Protein AF-A0AAE7CDH3-F1 (afdb_monomer)

Foldseek 3Di:
DDDDDDDDDDDDDDPPDDDDDDDDDDDDDDDDDDDDDDDDDDDDDDDDDDDPPDDPPPPPPQDWAWEADPVQRKIKTFRDPDQDPPQQPDKDWACADPPNQWIKMWTAGPVRDTGIMMTGNCVRVPDVVSNVPHHYDPDD

pLDDT: mean 71.43, std 27.1, range [31.48, 98.5]

Solvent-accessible surface area (backbone atoms only — not comparable to full-atom values): 9588 Å² total; per-residue (Å²): 139,82,86,89,80,85,85,80,85,82,84,82,77,74,91,88,77,83,80,95,76,84,87,87,83,86,87,84,90,84,84,88,87,82,87,85,85,88,83,92,83,86,88,83,92,76,96,79,87,89,76,93,74,90,66,77,76,72,81,66,69,88,44,74,44,48,32,37,37,78,89,77,28,30,30,39,40,27,67,42,80,70,86,57,92,81,45,64,64,45,71,55,63,81,42,67,38,87,88,68,47,28,36,35,31,41,32,17,30,89,85,72,46,76,42,33,38,39,29,39,40,24,80,71,67,46,58,68,71,58,58,72,70,29,40,67,68,82,71,135

Nearest PDB structures (foldseek):
  7b28-assembly4_C  TM=4.868E-01  e=5.509E-01  Rhipicephalus pulchellus
  7b28-assembly3_B  TM=5.022E-01  e=7.506E-01  Rhipicephalus pulchellus
  7b28-assembly7_G  TM=4.852E-01  e=7.056E-01  Rhipicephalus pulchellus
  7b28-assembly1_F  TM=4.991E-01  e=7.986E-01  Rhipicephalus pulchellus
  2al6-assembly2_B  TM=4.139E-01  e=4.043E-01  Gallus gallus

Secondary structure (DSSP, 8-state):
-----PPP---PPPTT---------PPPP-----------------------------------EEEEETTTTEEEEESSS---TT---EEEEEEEPGGG--EEEEEE-TTS-EEEEEEESHHHHS-HHHHHHSBPP---

Radius of gyration: 24.1 Å; Cα contacts (8 Å, |Δi|>4): 161; chains: 1; bounding box: 72×46×60 Å

Sequence (140 aa):
MPHPRQPRRGSARPWSSRWYRTASSRPATRARPSSPRVPARTGSVSSWTTSRATSSPSRRASGVKITYDAEADAAYIQVVAAIGAGQVAEQIHSIATPGHKGEISLDFDSNGQLLGVEVLQAGDVLAAEVLAAAERPTGP

Structure (mmCIF, N/CA/C/O backbone):
data_AF-A0AAE7CDH3-F1
#
_entry.id   AF-A0AAE7CDH3-F1
#
loop_
_atom_site.group_PDB
_atom_site.id
_atom_site.type_symbol
_atom_site.label_atom_id
_atom_site.label_alt_id
_atom_site.label_comp_id
_atom_site.label_asym_id
_atom_site.label_entity_id
_atom_site.label_seq_id
_atom_site.pdbx_PDB_ins_code
_atom_site.Cartn_x
_atom_site.Cartn_y
_atom_site.Cartn_z
_atom_site.occupancy
_atom_site.B_iso_or_equiv
_atom_site.auth_seq_id
_atom_site.auth_comp_id
_atom_site.auth_asym_id
_atom_site.auth_atom_id
_atom_site.pdbx_PDB_model_num
ATOM 1 N N . MET A 1 1 ? -53.632 -18.374 -2.279 1.00 48.84 1 MET A N 1
ATOM 2 C CA . MET A 1 1 ? -52.701 -19.105 -1.385 1.00 48.84 1 MET A CA 1
ATOM 3 C C . MET A 1 1 ? -51.850 -20.001 -2.277 1.00 48.84 1 MET A C 1
ATOM 5 O O . MET A 1 1 ? -52.489 -20.656 -3.093 1.00 48.84 1 MET A O 1
ATOM 9 N N . PRO A 1 2 ? -50.498 -20.024 -2.225 1.00 46.19 2 PRO A N 1
ATOM 10 C CA . PRO A 1 2 ? -49.598 -19.672 -1.116 1.00 46.19 2 PRO A CA 1
ATOM 11 C C . PRO A 1 2 ? -48.508 -18.611 -1.448 1.00 46.19 2 PRO A C 1
ATOM 13 O O . PRO A 1 2 ? -48.163 -18.380 -2.600 1.00 46.19 2 PRO A O 1
ATOM 16 N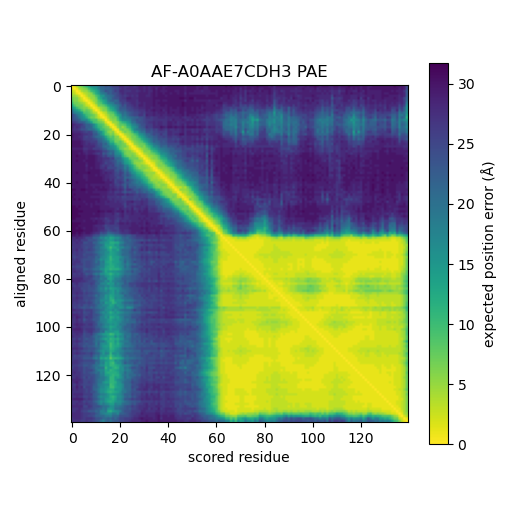 N . HIS A 1 3 ? -47.943 -17.993 -0.404 1.00 46.28 3 HIS A N 1
ATOM 17 C CA . HIS A 1 3 ? -46.587 -17.401 -0.377 1.00 46.28 3 HIS A CA 1
ATOM 18 C C . HIS A 1 3 ? -45.557 -18.537 -0.181 1.00 46.28 3 HIS A C 1
ATOM 20 O O . HIS A 1 3 ? -45.949 -19.537 0.431 1.00 46.28 3 HIS A O 1
ATOM 26 N N . PRO A 1 4 ? -44.261 -18.431 -0.590 1.00 48.47 4 PRO A N 1
ATOM 27 C CA . PRO A 1 4 ? -43.286 -17.808 0.328 1.00 48.47 4 PRO A CA 1
ATOM 28 C C . PRO A 1 4 ? -41.915 -17.310 -0.229 1.00 48.47 4 PRO A C 1
ATOM 30 O O . PRO A 1 4 ? -41.475 -17.636 -1.324 1.00 48.47 4 PRO A O 1
ATOM 33 N N . ARG A 1 5 ? -41.213 -16.616 0.685 1.00 37.88 5 ARG A N 1
ATOM 34 C CA . ARG A 1 5 ? -39.753 -16.401 0.865 1.00 37.88 5 ARG A CA 1
ATOM 35 C C . ARG A 1 5 ? -39.034 -15.320 0.045 1.00 37.88 5 ARG A C 1
ATOM 37 O O . ARG A 1 5 ? -38.506 -15.555 -1.032 1.00 37.88 5 ARG A O 1
ATOM 44 N N . GLN A 1 6 ? -38.843 -14.174 0.703 1.00 51.72 6 GLN A N 1
ATOM 45 C CA . GLN A 1 6 ? -37.638 -13.356 0.538 1.00 51.72 6 GLN A CA 1
ATOM 46 C C . GLN A 1 6 ? -36.382 -14.133 0.978 1.00 51.72 6 GLN A C 1
ATOM 48 O O . GLN A 1 6 ? -36.434 -14.808 2.013 1.00 51.72 6 GLN A O 1
ATOM 53 N N . PRO A 1 7 ? -35.225 -13.943 0.324 1.00 40.22 7 PRO A N 1
ATOM 54 C CA . PRO A 1 7 ? -33.933 -14.109 0.966 1.00 40.22 7 PRO A CA 1
ATOM 55 C C . PRO A 1 7 ? -33.442 -12.797 1.602 1.00 40.22 7 PRO A C 1
ATOM 57 O O . PRO A 1 7 ? -33.697 -11.690 1.129 1.00 40.22 7 PRO A O 1
ATOM 60 N N . ARG A 1 8 ? -32.754 -12.967 2.733 1.00 38.81 8 ARG A N 1
ATOM 61 C CA . ARG A 1 8 ? -32.280 -11.952 3.681 1.00 38.81 8 ARG A CA 1
ATOM 62 C C . ARG A 1 8 ? -30.908 -11.388 3.278 1.00 38.81 8 ARG A C 1
ATOM 64 O O . ARG A 1 8 ? -30.076 -12.122 2.771 1.00 38.81 8 ARG A O 1
ATOM 71 N N . ARG A 1 9 ? -30.687 -10.127 3.679 1.00 39.16 9 ARG A N 1
ATOM 72 C CA . ARG A 1 9 ? -29.462 -9.509 4.244 1.00 39.16 9 ARG A CA 1
ATOM 73 C C . ARG A 1 9 ? -28.096 -9.768 3.575 1.00 39.16 9 ARG A C 1
ATOM 75 O O . ARG A 1 9 ? -27.530 -10.841 3.699 1.00 39.16 9 ARG A O 1
ATOM 82 N N . GLY A 1 10 ? -27.476 -8.651 3.175 1.00 35.56 10 GLY A N 1
ATOM 83 C CA . GLY A 1 10 ? -26.147 -8.275 3.678 1.00 35.56 10 GLY A CA 1
ATOM 84 C C . GLY A 1 10 ? -24.946 -8.679 2.831 1.00 35.56 10 GLY A C 1
ATOM 85 O O . GLY A 1 10 ? -24.113 -9.446 3.293 1.00 35.56 10 GLY A O 1
ATOM 86 N N . SER A 1 11 ? -24.797 -8.099 1.640 1.00 34.09 11 SER A N 1
ATOM 87 C CA . SER A 1 11 ? -23.515 -8.107 0.930 1.00 34.09 11 SER A CA 1
ATOM 88 C C . SER A 1 11 ? -22.560 -7.093 1.576 1.00 34.09 11 SER A C 1
ATOM 90 O O . SER A 1 11 ? -22.694 -5.883 1.359 1.00 34.09 11 SER A O 1
ATOM 92 N N . ALA A 1 12 ? -21.610 -7.574 2.379 1.00 35.50 12 ALA A N 1
ATOM 93 C CA . ALA A 1 12 ? -20.408 -6.816 2.707 1.00 35.50 12 ALA A CA 1
ATOM 94 C C . ALA A 1 12 ? -19.633 -6.580 1.402 1.00 35.50 12 ALA A C 1
ATOM 96 O O . ALA A 1 12 ? -19.379 -7.517 0.648 1.00 35.50 12 ALA A O 1
ATOM 97 N N . ARG A 1 13 ? -19.356 -5.315 1.085 1.00 37.19 13 ARG A N 1
ATOM 98 C CA . ARG A 1 13 ? -18.688 -4.925 -0.161 1.00 37.19 13 ARG A CA 1
ATOM 99 C C . ARG A 1 13 ? -17.164 -5.049 -0.004 1.00 37.19 13 ARG A C 1
ATOM 101 O O . ARG A 1 13 ? -16.666 -4.656 1.051 1.00 37.19 13 ARG A O 1
ATOM 108 N N . PRO A 1 14 ? -16.442 -5.560 -1.017 1.00 39.03 14 PRO A N 1
ATOM 109 C CA . PRO A 1 14 ? -14.987 -5.689 -0.990 1.00 39.03 14 PRO A CA 1
ATOM 110 C C . PRO A 1 14 ? -14.284 -4.323 -0.944 1.00 39.03 14 PRO A C 1
ATOM 112 O O . PRO A 1 14 ? -14.795 -3.322 -1.449 1.00 39.03 14 PRO A O 1
ATOM 115 N N . TRP A 1 15 ? -13.100 -4.320 -0.328 1.00 43.69 15 TRP A N 1
ATOM 116 C CA . TRP A 1 15 ? -12.235 -3.174 -0.001 1.00 43.69 15 TRP A CA 1
ATOM 117 C C . TRP A 1 15 ? -11.820 -2.298 -1.207 1.00 43.69 15 TRP A C 1
ATOM 119 O O . TRP A 1 15 ? -11.424 -1.156 -1.022 1.00 43.69 15 TRP A O 1
ATOM 129 N N . SER A 1 16 ? -11.985 -2.760 -2.449 1.00 42.88 16 SER A N 1
ATOM 130 C CA . SER A 1 16 ? -11.424 -2.131 -3.657 1.00 42.88 16 SER A CA 1
ATOM 131 C C . SER A 1 16 ? -12.318 -1.114 -4.388 1.00 42.88 16 SER A C 1
ATOM 133 O O . SER A 1 16 ? -12.108 -0.836 -5.564 1.00 42.88 16 SER A O 1
ATOM 135 N N . SER A 1 17 ? -13.346 -0.535 -3.761 1.00 35.78 17 SER A N 1
ATOM 136 C CA . SER A 1 17 ? -14.234 0.398 -4.486 1.00 35.78 17 SER A CA 1
ATOM 137 C C . SER A 1 17 ? -14.608 1.635 -3.685 1.00 35.78 17 SER A C 1
ATOM 139 O O . SER A 1 17 ? -15.744 1.795 -3.225 1.00 35.78 17 SER A O 1
ATOM 141 N N . ARG A 1 18 ? -13.642 2.551 -3.531 1.00 39.66 18 ARG A N 1
ATOM 142 C CA . ARG A 1 18 ? -13.907 3.857 -2.926 1.00 39.66 18 ARG A CA 1
ATOM 143 C C . ARG A 1 18 ? -12.948 4.974 -3.402 1.00 39.66 18 ARG A C 1
ATOM 145 O O . ARG A 1 18 ? -11.982 5.289 -2.738 1.00 39.66 18 ARG A O 1
ATOM 152 N N . TRP A 1 19 ? -13.354 5.621 -4.504 1.00 40.50 19 TRP A N 1
ATOM 153 C CA . TRP A 1 19 ? -13.107 7.028 -4.902 1.00 40.50 19 TRP A CA 1
ATOM 154 C C . TRP A 1 19 ? -11.764 7.469 -5.524 1.00 40.50 19 TRP A C 1
ATOM 156 O O . TRP A 1 19 ? -10.845 7.883 -4.837 1.00 40.50 19 TRP A O 1
ATOM 166 N N . TYR A 1 20 ? -11.806 7.694 -6.845 1.00 39.00 20 TYR A N 1
ATOM 167 C CA . TYR A 1 20 ? -11.390 8.973 -7.440 1.00 39.00 20 TYR A CA 1
ATOM 168 C C . TYR A 1 20 ? -12.548 9.982 -7.303 1.00 39.00 20 TYR A C 1
ATOM 170 O O . TYR A 1 20 ? -13.527 9.872 -8.050 1.00 39.00 20 TYR A O 1
ATOM 178 N N . ARG A 1 21 ? -12.480 10.956 -6.376 1.00 34.12 21 ARG A N 1
ATOM 179 C CA . ARG A 1 21 ? -13.175 12.260 -6.514 1.00 34.12 21 ARG A CA 1
ATOM 180 C C . ARG A 1 21 ? -12.737 13.306 -5.469 1.00 34.12 21 ARG A C 1
ATOM 182 O O . ARG A 1 21 ? -13.127 13.243 -4.313 1.00 34.12 21 ARG A O 1
ATOM 189 N N . THR A 1 22 ? -11.998 14.300 -5.966 1.00 34.78 22 THR A N 1
ATOM 190 C CA . THR A 1 22 ? -11.922 15.717 -5.544 1.00 34.78 22 THR A CA 1
ATOM 191 C C . THR A 1 22 ? -11.626 16.059 -4.081 1.00 34.78 22 THR A C 1
ATOM 193 O O . THR A 1 22 ? -12.510 16.122 -3.230 1.00 34.78 22 THR A O 1
ATOM 196 N N . ALA A 1 23 ? -10.368 16.452 -3.882 1.00 31.48 23 ALA A N 1
ATOM 197 C CA . ALA A 1 23 ? -9.840 17.224 -2.771 1.00 31.48 23 ALA A CA 1
ATOM 198 C C . ALA A 1 23 ? -10.406 18.653 -2.701 1.00 31.48 23 ALA A C 1
ATOM 200 O O . ALA A 1 23 ? -10.648 19.274 -3.737 1.00 31.48 23 ALA A O 1
ATOM 201 N N . SER A 1 24 ? -10.506 19.195 -1.482 1.00 36.06 24 SER A N 1
ATOM 202 C CA . SER A 1 24 ? -10.020 20.536 -1.100 1.00 36.06 24 SER A CA 1
ATOM 203 C C . SER A 1 24 ? -10.367 20.816 0.361 1.00 36.06 24 SER A C 1
ATOM 205 O O . SER A 1 24 ? -11.532 21.063 0.657 1.00 36.06 24 SER A O 1
ATOM 207 N N . SER A 1 25 ? -9.372 20.837 1.256 1.00 32.91 25 SER A N 1
ATOM 208 C CA . SER A 1 25 ? -9.229 21.852 2.322 1.00 32.91 25 SER A CA 1
ATOM 209 C C . SER A 1 25 ? -7.933 21.642 3.115 1.00 32.91 25 SER A C 1
ATOM 211 O O . SER A 1 25 ? -7.647 20.555 3.599 1.00 32.91 25 SER A O 1
ATOM 213 N N . ARG A 1 26 ? -7.139 22.711 3.216 1.00 40.19 26 ARG A N 1
ATOM 214 C CA . ARG A 1 26 ? -5.825 22.794 3.879 1.00 40.19 26 ARG A CA 1
ATOM 215 C C . ARG A 1 26 ? -6.002 22.866 5.408 1.00 40.19 26 ARG A C 1
ATOM 217 O O . ARG A 1 26 ? -6.916 23.573 5.832 1.00 40.19 26 ARG A O 1
ATOM 224 N N . PRO A 1 27 ? -5.115 22.293 6.244 1.00 36.84 27 PRO A N 1
ATOM 225 C CA . PRO A 1 27 ? -5.122 22.579 7.676 1.00 36.84 27 PRO A CA 1
ATOM 226 C C . PRO A 1 27 ? -4.180 23.732 8.060 1.00 36.84 27 PRO A C 1
ATOM 228 O O . PRO A 1 27 ? -3.092 23.910 7.509 1.00 36.84 27 PRO A O 1
ATOM 231 N N . ALA A 1 28 ? -4.635 24.515 9.040 1.00 37.66 28 ALA A N 1
ATOM 232 C CA . ALA A 1 28 ? -3.920 25.611 9.677 1.00 37.66 28 ALA A CA 1
ATOM 233 C C . ALA A 1 28 ? -2.957 25.106 10.770 1.00 37.66 28 ALA A C 1
ATOM 235 O O . ALA A 1 28 ? -3.274 24.221 11.561 1.00 37.66 28 ALA A O 1
ATOM 236 N N . THR A 1 29 ? -1.783 25.729 10.820 1.00 41.50 29 THR A N 1
ATOM 237 C CA . THR A 1 29 ? -0.705 25.572 11.807 1.00 41.50 29 THR A CA 1
ATOM 238 C C . THR A 1 29 ? -1.136 25.864 13.246 1.00 41.50 29 THR A C 1
ATOM 240 O O . THR A 1 29 ? -1.746 26.903 13.506 1.00 41.50 29 THR A O 1
ATOM 243 N N . ARG A 1 30 ? -0.680 25.049 14.211 1.00 39.50 30 ARG A N 1
ATOM 244 C CA . ARG A 1 30 ? -0.613 25.457 15.624 1.00 39.50 30 ARG A CA 1
ATOM 245 C C . ARG A 1 30 ? 0.682 25.008 16.307 1.00 39.50 30 ARG A C 1
ATOM 247 O O . ARG A 1 30 ? 1.192 23.918 16.080 1.00 39.50 30 ARG A O 1
ATOM 254 N N . ALA A 1 31 ? 1.201 25.928 17.116 1.00 38.16 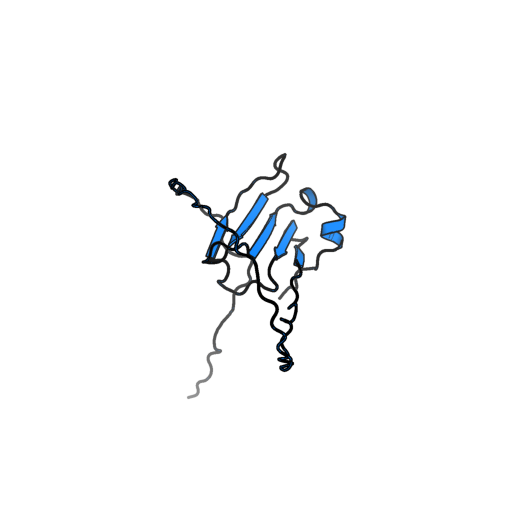31 ALA A N 1
ATOM 255 C CA . ALA A 1 31 ? 2.516 25.950 17.738 1.00 38.16 31 ALA A CA 1
ATOM 256 C C . ALA A 1 31 ? 2.662 25.082 19.007 1.00 38.16 31 ALA A C 1
ATOM 258 O O . ALA A 1 31 ? 1.694 24.786 19.707 1.00 38.16 31 ALA A O 1
ATOM 259 N N . ARG A 1 32 ? 3.929 24.745 19.290 1.00 46.47 32 ARG A N 1
ATOM 260 C CA . ARG A 1 32 ? 4.472 24.017 20.454 1.00 46.47 32 ARG A CA 1
ATOM 261 C C . ARG A 1 32 ? 4.381 24.832 21.755 1.00 46.47 32 ARG A C 1
ATOM 263 O O . ARG A 1 32 ? 4.527 26.052 21.700 1.00 46.47 32 ARG A O 1
ATOM 270 N N . PRO A 1 33 ? 4.344 24.157 22.916 1.00 43.41 33 PRO A N 1
ATOM 271 C CA . PRO A 1 33 ? 4.928 24.710 24.134 1.00 43.41 33 PRO A CA 1
ATOM 272 C C . PRO A 1 33 ? 5.988 23.808 24.793 1.00 43.41 33 PRO A C 1
ATOM 274 O O . PRO A 1 33 ? 6.130 22.620 24.513 1.00 43.41 33 PRO A O 1
ATOM 277 N N . SER A 1 34 ? 6.763 24.478 25.640 1.00 35.81 34 SER A N 1
ATOM 278 C CA . SER A 1 34 ? 8.097 24.185 26.164 1.00 35.81 34 SER A CA 1
ATOM 279 C C . SER A 1 34 ? 8.128 23.253 27.384 1.00 35.81 34 SER A C 1
ATOM 281 O O . SER A 1 34 ? 7.209 23.243 28.198 1.00 35.81 34 SER A O 1
ATOM 283 N N . SER A 1 35 ? 9.242 22.532 27.543 1.00 47.81 35 SER A N 1
ATOM 284 C CA . SER A 1 35 ? 9.597 21.715 28.714 1.00 47.81 35 SER A CA 1
ATOM 285 C C . SER A 1 35 ? 9.834 22.533 29.992 1.00 47.81 35 SER A C 1
ATOM 287 O O . SER A 1 35 ? 10.349 23.650 29.918 1.00 47.81 35 SER A O 1
ATOM 289 N N . PRO A 1 36 ? 9.677 21.893 31.163 1.00 47.22 36 PRO A N 1
ATOM 290 C CA . PRO A 1 36 ? 10.552 22.139 32.306 1.00 47.22 36 PRO A CA 1
ATOM 291 C C . PRO A 1 36 ? 11.341 20.887 32.727 1.00 47.22 36 PRO A C 1
ATOM 293 O O . PRO A 1 36 ? 10.945 19.747 32.496 1.00 47.22 36 PRO A O 1
ATOM 296 N N . ARG A 1 37 ? 12.498 21.143 33.341 1.00 38.00 37 ARG A N 1
ATOM 297 C CA . ARG A 1 37 ? 13.510 20.188 33.821 1.00 38.00 37 ARG A CA 1
ATOM 298 C C . ARG A 1 37 ? 13.434 20.072 35.358 1.00 38.00 37 ARG A C 1
ATOM 300 O O . ARG A 1 37 ? 12.772 20.899 35.978 1.00 38.00 37 ARG A O 1
ATOM 307 N N . VAL A 1 38 ? 14.270 19.177 35.919 1.00 41.28 38 VAL A N 1
ATOM 308 C CA . VAL A 1 38 ? 14.789 19.096 37.321 1.00 41.28 38 VAL A CA 1
ATOM 309 C C . VAL A 1 38 ? 14.072 18.052 38.224 1.00 41.28 38 VAL A C 1
ATOM 311 O O . VAL A 1 38 ? 12.853 17.964 38.153 1.00 41.28 38 VAL A O 1
ATOM 314 N N . PRO A 1 39 ? 14.746 17.326 39.159 1.00 46.44 39 PRO A N 1
ATOM 315 C CA . PRO A 1 39 ? 16.072 16.679 39.157 1.00 46.44 39 PRO A CA 1
ATOM 316 C C . PRO A 1 39 ? 16.040 15.188 39.613 1.00 46.44 39 PRO A C 1
ATOM 318 O O . PRO A 1 39 ? 15.008 14.636 39.985 1.00 46.44 39 PRO A O 1
ATOM 321 N N . ALA A 1 40 ? 17.219 14.555 39.641 1.00 40.12 40 ALA A N 1
ATOM 322 C CA . ALA A 1 40 ? 17.473 13.212 40.164 1.00 40.12 40 ALA A CA 1
ATOM 323 C C . ALA A 1 40 ? 17.408 13.126 41.704 1.00 40.12 40 ALA A C 1
ATOM 325 O O . ALA A 1 40 ? 17.891 14.020 42.401 1.00 40.12 40 ALA A O 1
ATOM 326 N N . ARG A 1 41 ? 16.902 11.999 42.231 1.00 39.56 41 ARG A N 1
ATOM 327 C CA . ARG A 1 41 ? 17.079 11.594 43.634 1.00 39.56 41 ARG A CA 1
ATOM 328 C C . ARG A 1 41 ? 17.402 10.103 43.726 1.00 39.56 41 ARG A C 1
ATOM 330 O O . ARG A 1 41 ? 16.753 9.270 43.101 1.00 39.56 41 ARG A O 1
ATOM 337 N N . THR A 1 42 ? 18.447 9.817 44.486 1.00 40.03 42 THR A N 1
ATOM 338 C CA . THR A 1 42 ? 19.035 8.515 44.791 1.00 40.03 42 THR A CA 1
ATOM 339 C C . THR A 1 42 ? 18.283 7.785 45.908 1.00 40.03 42 THR A C 1
ATOM 341 O O . THR A 1 42 ? 17.750 8.413 46.821 1.00 40.03 42 THR A O 1
ATOM 344 N N . GLY A 1 43 ? 18.339 6.448 45.855 1.00 31.64 43 GLY A N 1
ATOM 345 C CA . GLY A 1 43 ? 18.191 5.550 47.004 1.00 31.64 43 GLY A CA 1
ATOM 346 C C . GLY A 1 43 ? 16.821 4.888 47.172 1.00 31.64 43 GLY A C 1
ATOM 347 O O . GLY A 1 43 ? 15.856 5.547 47.534 1.00 31.64 43 GLY A O 1
ATOM 348 N N . SER A 1 44 ? 16.760 3.567 46.983 1.00 41.62 44 SER A N 1
ATOM 349 C CA . SER A 1 44 ? 16.370 2.616 48.040 1.00 41.62 44 SER A CA 1
ATOM 350 C C . SER A 1 44 ? 16.267 1.202 47.462 1.00 41.62 44 SER A C 1
ATOM 352 O O . SER A 1 44 ? 15.489 0.938 46.547 1.00 41.62 44 SER A O 1
ATOM 354 N N . VAL A 1 45 ? 17.069 0.291 48.007 1.00 40.72 45 VAL A N 1
ATOM 355 C CA . VAL A 1 45 ? 16.914 -1.154 47.841 1.00 40.72 45 VAL A CA 1
ATOM 356 C C . VAL A 1 45 ? 15.740 -1.617 48.699 1.00 40.72 45 VAL A C 1
ATOM 358 O O . VAL A 1 45 ? 15.674 -1.325 49.890 1.00 40.72 45 VAL A O 1
ATOM 361 N N . SER A 1 46 ? 14.796 -2.345 48.110 1.00 39.44 46 SER A N 1
ATOM 362 C CA . SER A 1 46 ? 13.786 -3.098 48.857 1.00 39.44 46 SER A CA 1
ATOM 363 C C . SER A 1 46 ? 13.389 -4.332 48.059 1.00 39.44 46 SER A C 1
ATOM 365 O O . SER A 1 46 ? 12.649 -4.276 47.082 1.00 39.44 46 SER A O 1
ATOM 367 N N . SER A 1 47 ? 13.945 -5.453 48.496 1.00 35.41 47 SER A N 1
ATOM 368 C CA . SER A 1 47 ? 13.550 -6.817 48.175 1.00 35.41 47 SER A CA 1
ATOM 369 C C . SER A 1 47 ? 12.082 -7.059 48.524 1.00 35.41 47 SER A C 1
ATOM 371 O O . SER A 1 47 ? 11.714 -6.989 49.695 1.00 35.41 47 SER A O 1
ATOM 373 N N . TRP A 1 48 ? 11.272 -7.390 47.518 1.00 33.03 48 TRP A N 1
ATOM 374 C CA . TRP A 1 48 ? 9.969 -8.035 47.679 1.00 33.03 48 TRP A CA 1
ATOM 375 C C . TRP A 1 48 ? 9.951 -9.300 46.827 1.00 33.03 48 TRP A C 1
ATOM 377 O O . TRP A 1 48 ? 9.934 -9.258 45.598 1.00 33.03 48 TRP A O 1
ATOM 387 N N . THR A 1 49 ? 9.995 -10.439 47.506 1.00 44.91 49 THR A N 1
ATOM 388 C CA . THR A 1 49 ? 9.704 -11.753 46.944 1.00 44.91 49 THR A CA 1
ATOM 389 C C . THR A 1 49 ? 8.195 -11.987 46.983 1.00 44.91 49 THR A C 1
ATOM 391 O O . THR A 1 49 ? 7.525 -11.623 47.946 1.00 44.91 49 THR A O 1
ATOM 394 N N . THR A 1 50 ? 7.710 -12.705 45.969 1.00 43.47 50 THR A N 1
ATOM 395 C CA . THR A 1 50 ? 6.358 -13.273 45.813 1.00 43.47 50 THR A CA 1
ATOM 396 C C . THR A 1 50 ? 5.325 -12.365 45.149 1.00 43.47 50 THR A C 1
ATOM 398 O O . THR A 1 50 ? 4.508 -11.719 45.793 1.00 43.47 50 THR A O 1
ATOM 401 N N . SER A 1 51 ? 5.270 -12.441 43.819 1.00 40.25 51 SER A N 1
ATOM 402 C CA . SER A 1 51 ? 4.097 -12.994 43.127 1.00 40.25 51 SER A CA 1
ATOM 403 C C . SER A 1 51 ? 4.436 -13.212 41.657 1.00 40.25 51 SER A C 1
ATOM 405 O O . SER A 1 51 ? 4.620 -12.272 40.889 1.00 40.25 51 SER A O 1
ATOM 407 N N . ARG A 1 52 ? 4.508 -14.485 41.255 1.00 55.50 52 ARG A N 1
ATOM 408 C CA . ARG A 1 52 ? 4.446 -14.905 39.855 1.00 55.50 52 ARG A CA 1
ATOM 409 C C . ARG A 1 52 ? 3.030 -14.607 39.359 1.00 55.50 52 ARG A C 1
ATOM 411 O O . ARG A 1 52 ? 2.180 -15.487 39.345 1.00 55.50 52 ARG A O 1
ATOM 418 N N . ALA A 1 53 ? 2.779 -13.355 38.991 1.00 43.84 53 ALA A N 1
ATOM 419 C CA . ALA A 1 53 ? 1.656 -12.984 38.148 1.00 43.84 53 ALA A CA 1
ATOM 420 C C . ALA A 1 53 ? 2.103 -13.186 36.699 1.00 43.84 53 ALA A C 1
ATOM 422 O O . ALA A 1 53 ? 2.837 -12.399 36.104 1.00 43.84 53 ALA A O 1
ATOM 423 N N . THR A 1 54 ? 1.706 -14.334 36.169 1.00 55.41 54 THR A N 1
A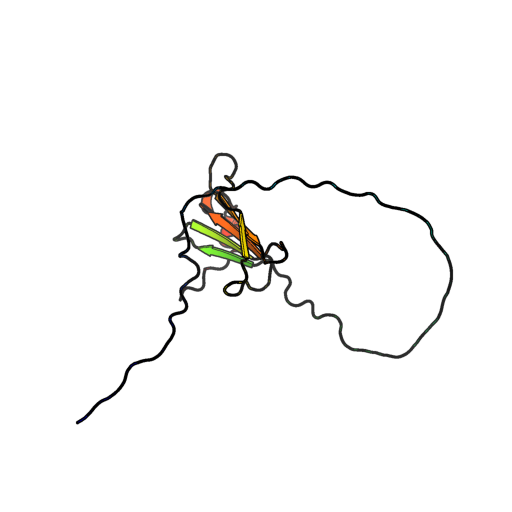TOM 424 C CA . THR A 1 54 ? 1.685 -14.649 34.749 1.00 55.41 54 THR A CA 1
ATOM 425 C C . THR A 1 54 ? 0.911 -13.583 33.988 1.00 55.41 54 THR A C 1
ATOM 427 O O . THR A 1 54 ? -0.312 -13.626 33.928 1.00 55.41 54 THR A O 1
ATOM 430 N N . SER A 1 55 ? 1.639 -12.673 33.361 1.00 47.25 55 SER A N 1
ATOM 431 C CA . SER A 1 55 ? 1.252 -12.061 32.092 1.00 47.25 55 SER A CA 1
ATOM 432 C C . SER A 1 55 ? 2.453 -11.291 31.569 1.00 47.25 55 SER A C 1
ATOM 434 O O . SER A 1 55 ? 2.491 -10.064 31.589 1.00 47.25 55 SER A O 1
ATOM 436 N N . SER A 1 56 ? 3.457 -12.034 31.090 1.00 47.09 56 SER A N 1
ATOM 437 C CA . SER A 1 56 ? 4.279 -11.505 30.004 1.00 47.09 56 SER A CA 1
ATOM 438 C C . SER A 1 56 ? 3.274 -11.081 28.933 1.00 47.09 56 SER A C 1
ATOM 440 O O . SER A 1 56 ? 2.455 -11.932 28.560 1.00 47.09 56 SER A O 1
ATOM 442 N N . PRO A 1 57 ? 3.201 -9.798 28.527 1.00 51.78 57 PRO A N 1
ATOM 443 C CA . PRO A 1 57 ? 2.311 -9.427 27.448 1.00 51.78 57 PRO A CA 1
ATOM 444 C C . PRO A 1 57 ? 2.734 -10.299 26.279 1.00 51.78 57 PRO A C 1
ATOM 446 O O . PRO A 1 57 ? 3.848 -10.179 25.771 1.00 51.78 57 PRO A O 1
ATOM 449 N N . SER A 1 58 ? 1.874 -11.263 25.944 1.00 51.31 58 SER A N 1
ATOM 450 C CA . SER A 1 58 ? 2.017 -12.076 24.753 1.00 51.31 58 SER A CA 1
ATOM 451 C C . SER A 1 58 ? 2.357 -11.090 23.652 1.00 51.31 58 SER A C 1
ATOM 453 O O . SER A 1 58 ? 1.604 -10.137 23.435 1.00 51.31 58 SER A O 1
ATOM 455 N N . ARG A 1 59 ? 3.537 -11.249 23.052 1.00 59.44 59 ARG A N 1
ATOM 456 C CA . ARG A 1 59 ? 3.985 -10.495 21.886 1.00 59.44 59 ARG A CA 1
ATOM 457 C C . ARG A 1 59 ? 3.040 -10.900 20.751 1.00 59.44 59 ARG A C 1
ATOM 459 O O . ARG A 1 59 ? 3.391 -11.723 19.915 1.00 59.44 59 ARG A O 1
ATOM 466 N N . ARG A 1 60 ? 1.779 -10.450 20.823 1.00 56.28 60 ARG A N 1
ATOM 467 C CA . ARG A 1 60 ? 0.730 -10.713 19.841 1.00 56.28 60 ARG A CA 1
ATOM 468 C C . ARG A 1 60 ? 1.290 -10.184 18.541 1.00 56.28 60 ARG A C 1
ATOM 470 O O . ARG A 1 60 ? 1.724 -9.039 18.529 1.00 56.28 60 ARG A O 1
ATOM 477 N N . ALA A 1 61 ? 1.368 -11.062 17.545 1.00 52.94 61 ALA A N 1
ATOM 478 C CA . ALA A 1 61 ? 2.115 -10.897 16.306 1.00 52.94 61 ALA A CA 1
ATOM 479 C C . ALA A 1 61 ? 2.148 -9.439 15.820 1.00 52.94 61 ALA A C 1
ATOM 481 O O . ALA A 1 61 ? 1.255 -8.966 15.126 1.00 52.94 61 ALA A O 1
ATOM 482 N N . SER A 1 62 ? 3.199 -8.732 16.224 1.00 62.31 62 SER A N 1
ATOM 483 C CA . SER A 1 62 ? 3.586 -7.425 15.721 1.00 62.31 62 SER A CA 1
ATOM 484 C C . SER A 1 62 ? 4.420 -7.675 14.472 1.00 62.31 62 SER A C 1
ATOM 486 O O . SER A 1 62 ? 5.645 -7.582 14.487 1.00 62.31 62 SER A O 1
ATOM 488 N N . GLY A 1 63 ? 3.745 -8.148 13.429 1.00 77.25 63 GLY A N 1
ATOM 489 C CA . GLY A 1 63 ? 4.336 -8.414 12.128 1.00 77.25 63 GLY A CA 1
ATOM 490 C C . GLY A 1 63 ? 3.783 -7.429 11.116 1.00 77.25 63 GLY A C 1
ATOM 491 O O . GLY A 1 63 ? 2.572 -7.239 11.047 1.00 77.25 63 GLY A O 1
ATOM 492 N N . VAL A 1 64 ? 4.674 -6.819 10.339 1.00 91.56 64 VAL A N 1
ATOM 493 C CA . VAL A 1 64 ? 4.284 -6.147 9.101 1.00 91.56 64 VAL A CA 1
ATOM 494 C C . VAL A 1 64 ? 3.845 -7.229 8.119 1.00 91.56 64 VAL A C 1
ATOM 496 O O . VAL A 1 64 ? 4.575 -8.202 7.921 1.00 91.56 64 VAL A O 1
ATOM 499 N N . LYS A 1 65 ? 2.669 -7.066 7.515 1.00 94.69 65 LYS A N 1
ATOM 500 C CA . LYS A 1 65 ? 2.175 -7.938 6.446 1.00 94.69 65 LYS A CA 1
ATOM 501 C C . LYS A 1 65 ? 2.200 -7.175 5.131 1.00 94.69 65 LYS A C 1
ATOM 503 O O . LYS A 1 65 ? 1.693 -6.060 5.064 1.00 94.69 65 LYS A O 1
ATOM 508 N N . ILE A 1 66 ? 2.755 -7.793 4.093 1.00 96.69 66 ILE A N 1
ATOM 509 C CA . ILE A 1 66 ? 2.760 -7.245 2.736 1.00 96.69 66 ILE A CA 1
ATOM 510 C C . ILE A 1 66 ? 1.915 -8.155 1.854 1.00 96.69 66 ILE A C 1
ATOM 512 O O . ILE A 1 66 ? 2.062 -9.376 1.887 1.00 96.69 66 ILE A O 1
ATOM 516 N N . THR A 1 67 ? 1.017 -7.565 1.079 1.00 97.12 67 THR A N 1
ATOM 517 C CA . THR A 1 67 ? 0.206 -8.264 0.082 1.00 97.12 67 THR A CA 1
ATOM 518 C C . THR A 1 67 ? 0.389 -7.590 -1.269 1.00 97.12 67 THR A C 1
ATOM 520 O O . THR A 1 67 ? 0.379 -6.366 -1.322 1.00 97.12 67 THR A O 1
ATOM 523 N N . TYR A 1 68 ? 0.560 -8.363 -2.343 1.00 98.0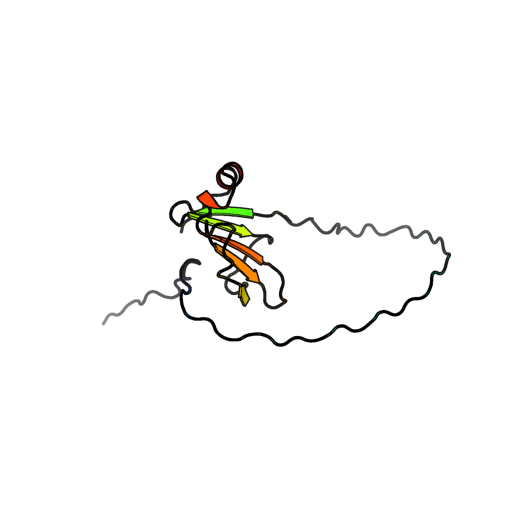0 68 TYR A N 1
ATOM 524 C CA . TYR A 1 68 ? 0.732 -7.834 -3.697 1.00 98.00 68 TYR A CA 1
ATOM 525 C C . TYR A 1 68 ? -0.309 -8.392 -4.671 1.00 98.00 68 TYR A C 1
ATOM 527 O O . TYR A 1 68 ? -0.296 -9.582 -5.015 1.00 98.00 68 TYR A O 1
ATOM 535 N N . ASP A 1 69 ? -1.189 -7.505 -5.131 1.00 97.44 69 ASP A N 1
ATOM 536 C CA . ASP A 1 69 ? -2.141 -7.745 -6.207 1.00 97.44 69 ASP A CA 1
ATOM 537 C C . ASP A 1 69 ? -1.490 -7.394 -7.551 1.00 97.44 69 ASP A C 1
ATOM 539 O O . ASP A 1 69 ? -1.269 -6.226 -7.864 1.00 97.44 69 ASP A O 1
ATOM 543 N N . ALA A 1 70 ? -1.168 -8.417 -8.345 1.00 96.50 70 ALA A N 1
ATOM 544 C CA . ALA A 1 70 ? -0.559 -8.222 -9.658 1.00 96.50 70 ALA A CA 1
ATOM 545 C C . ALA A 1 70 ? -1.566 -7.789 -10.735 1.00 96.50 70 ALA A C 1
ATOM 547 O O . ALA A 1 70 ? -1.141 -7.252 -11.751 1.00 96.50 70 ALA A O 1
ATOM 548 N N . GLU A 1 71 ? -2.872 -8.013 -10.545 1.00 96.06 71 GLU A N 1
ATOM 549 C CA . GLU A 1 71 ? -3.888 -7.551 -11.501 1.00 96.06 71 GLU A CA 1
ATOM 550 C C . GLU A 1 71 ? -4.098 -6.041 -11.378 1.00 96.06 71 GLU A C 1
ATOM 552 O O . GLU A 1 71 ? -4.204 -5.342 -12.384 1.00 96.06 71 GLU A O 1
ATOM 557 N N . ALA A 1 72 ? -4.111 -5.534 -10.143 1.00 96.31 72 ALA A N 1
ATOM 558 C CA . ALA A 1 72 ? -4.174 -4.101 -9.859 1.00 96.31 72 ALA A CA 1
ATOM 559 C C . ALA A 1 72 ? -2.806 -3.393 -9.951 1.00 96.31 72 ALA A C 1
ATOM 561 O O . ALA A 1 72 ? -2.752 -2.165 -9.918 1.00 96.31 72 ALA A O 1
ATOM 562 N N . ASP A 1 73 ? -1.716 -4.163 -10.017 1.00 97.94 73 ASP A N 1
ATOM 563 C CA . ASP A 1 73 ? -0.341 -3.720 -9.763 1.00 97.94 73 ASP A CA 1
ATOM 564 C C . ASP A 1 73 ? -0.230 -2.827 -8.513 1.00 97.94 73 ASP A C 1
ATOM 566 O O . ASP A 1 73 ? 0.251 -1.687 -8.541 1.00 97.94 73 ASP A O 1
ATOM 570 N N . ALA A 1 74 ? -0.731 -3.365 -7.398 1.00 98.19 74 ALA A N 1
ATOM 571 C CA . ALA A 1 74 ? -0.835 -2.664 -6.129 1.00 98.19 74 ALA A CA 1
ATOM 572 C C . ALA A 1 74 ? -0.317 -3.512 -4.964 1.00 98.19 74 ALA A C 1
ATOM 574 O O . ALA A 1 74 ? -0.644 -4.695 -4.827 1.00 98.19 74 ALA A O 1
ATOM 575 N N . ALA A 1 75 ? 0.482 -2.893 -4.095 1.00 98.25 75 ALA A N 1
ATOM 576 C CA . ALA A 1 75 ? 0.979 -3.512 -2.873 1.00 98.25 75 ALA A CA 1
ATOM 577 C C . ALA A 1 75 ? 0.389 -2.843 -1.628 1.00 98.25 75 ALA A C 1
ATOM 579 O O . ALA A 1 75 ? 0.340 -1.620 -1.521 1.00 98.25 75 ALA A O 1
ATOM 580 N N . TYR A 1 76 ? 0.003 -3.669 -0.658 1.00 97.25 76 TYR A N 1
ATOM 581 C CA . TYR A 1 76 ? -0.597 -3.272 0.610 1.00 97.25 76 TYR A CA 1
ATOM 582 C C . TYR A 1 76 ? 0.316 -3.684 1.757 1.00 97.25 76 TYR A C 1
ATOM 584 O O . TYR A 1 76 ? 0.540 -4.875 1.981 1.00 97.25 76 TYR A O 1
ATOM 592 N N . ILE A 1 77 ? 0.827 -2.708 2.498 1.00 97.31 77 ILE A N 1
ATOM 593 C CA . ILE A 1 77 ? 1.704 -2.914 3.649 1.00 97.31 77 ILE A CA 1
ATOM 594 C C . IL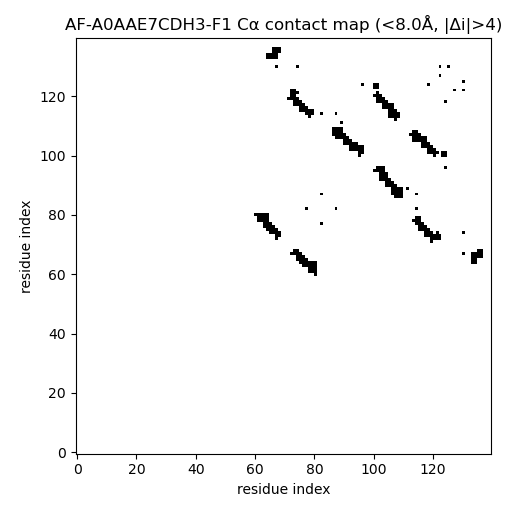E A 1 77 ? 0.902 -2.585 4.905 1.00 97.31 77 ILE A C 1
ATOM 596 O O . ILE A 1 77 ? 0.671 -1.422 5.220 1.00 97.31 77 ILE A O 1
ATOM 600 N N . GLN A 1 78 ? 0.471 -3.609 5.634 1.00 96.25 78 GLN A N 1
ATOM 601 C CA . GLN A 1 78 ? -0.220 -3.464 6.913 1.00 96.25 78 GLN A CA 1
ATOM 602 C C . GLN A 1 78 ? 0.810 -3.436 8.040 1.00 96.25 78 GLN A C 1
ATOM 604 O O . GLN A 1 78 ? 1.613 -4.360 8.180 1.00 96.25 78 GLN A O 1
ATOM 609 N N . VAL A 1 79 ? 0.781 -2.379 8.855 1.00 95.50 79 VAL A N 1
ATOM 610 C CA . VAL A 1 79 ? 1.661 -2.236 10.032 1.00 95.50 79 VAL A CA 1
ATOM 611 C C . VAL A 1 79 ? 0.984 -2.689 11.330 1.00 95.50 79 VAL A C 1
ATOM 613 O O . VAL A 1 79 ? 1.614 -2.746 12.385 1.00 95.50 79 VAL A O 1
ATOM 616 N N . VAL A 1 80 ? -0.295 -3.052 11.236 1.00 93.50 80 VAL A N 1
ATOM 617 C CA . VAL A 1 80 ? -1.092 -3.696 12.282 1.00 93.50 80 VAL A CA 1
ATOM 618 C C . VAL A 1 80 ? -1.469 -5.116 11.855 1.00 93.50 80 VAL A C 1
ATOM 620 O O . VAL A 1 80 ? -1.439 -5.450 10.675 1.00 93.50 80 VAL A O 1
ATOM 623 N N . ALA A 1 81 ? -1.858 -5.960 12.814 1.00 89.88 81 ALA A N 1
ATOM 624 C CA . ALA A 1 81 ? -2.172 -7.367 12.545 1.00 89.88 81 ALA A CA 1
ATOM 625 C C . ALA A 1 81 ? -3.352 -7.568 11.573 1.00 89.88 81 ALA A C 1
ATOM 627 O O . ALA A 1 81 ? -3.391 -8.563 10.853 1.00 89.88 81 ALA A O 1
ATOM 628 N N . ALA A 1 82 ? -4.325 -6.655 11.585 1.00 88.38 82 ALA A N 1
ATOM 629 C CA . ALA A 1 82 ? -5.444 -6.627 10.653 1.00 88.38 82 ALA A CA 1
ATOM 630 C C . ALA A 1 82 ? -6.093 -5.239 10.657 1.00 88.38 82 ALA A C 1
ATOM 632 O O . ALA A 1 82 ? -6.197 -4.608 11.712 1.00 88.38 82 ALA A O 1
ATOM 633 N N . ILE A 1 83 ? -6.594 -4.806 9.501 1.00 89.00 83 ILE A N 1
ATOM 634 C CA . ILE A 1 83 ? -7.414 -3.599 9.373 1.00 89.00 83 ILE A CA 1
ATOM 635 C C . ILE A 1 83 ? -8.876 -4.019 9.195 1.00 89.00 83 ILE A C 1
ATOM 637 O O . ILE A 1 83 ? -9.255 -4.630 8.198 1.00 89.00 83 ILE A O 1
ATOM 641 N N . GLY A 1 84 ? -9.705 -3.727 10.196 1.00 88.38 84 GLY A N 1
ATOM 642 C CA . GLY A 1 84 ? -11.140 -4.013 10.156 1.00 88.38 84 GLY A CA 1
ATOM 643 C C . GLY A 1 84 ? -11.930 -3.015 9.304 1.00 88.38 84 GLY A C 1
ATOM 644 O O . GLY A 1 84 ? -11.481 -1.902 9.027 1.00 88.38 84 GLY A O 1
ATOM 645 N N . ALA A 1 85 ? -13.159 -3.383 8.934 1.00 87.56 85 ALA A N 1
ATOM 646 C CA . ALA A 1 85 ? -14.065 -2.479 8.229 1.00 87.56 85 ALA A CA 1
ATOM 647 C C . ALA A 1 85 ? -14.314 -1.196 9.045 1.00 87.56 85 ALA A C 1
ATOM 649 O O . ALA A 1 85 ? -14.685 -1.259 10.216 1.00 87.56 85 ALA A O 1
ATOM 650 N N . GLY A 1 86 ? -14.112 -0.036 8.413 1.00 91.00 86 GLY A N 1
ATOM 651 C CA . GLY A 1 86 ? -14.280 1.274 9.051 1.00 91.00 86 GLY A CA 1
ATOM 652 C C . GLY A 1 86 ? -13.172 1.665 10.036 1.00 91.00 86 GLY A C 1
ATOM 653 O O . GLY A 1 86 ? -13.336 2.657 10.736 1.00 91.00 86 GLY A O 1
ATOM 654 N N . GLN A 1 87 ? -12.070 0.908 10.118 1.00 92.94 87 GLN A N 1
ATOM 655 C CA . GLN A 1 87 ? -10.910 1.293 10.935 1.00 92.94 87 GLN A CA 1
ATOM 656 C C . GLN A 1 87 ? -10.085 2.411 10.293 1.00 92.94 87 GLN A C 1
ATOM 658 O O . GLN A 1 87 ? -9.525 3.226 11.017 1.00 92.94 87 GLN A O 1
ATOM 663 N N . VAL A 1 88 ? -10.046 2.479 8.959 1.00 96.44 88 VAL A N 1
ATOM 664 C CA . VAL A 1 88 ? -9.470 3.626 8.248 1.00 96.44 88 VAL A CA 1
ATOM 665 C C . VAL A 1 88 ? -10.423 4.809 8.395 1.00 96.44 88 VAL A C 1
ATOM 667 O O . VAL A 1 88 ? -11.521 4.804 7.834 1.00 96.44 88 VAL A O 1
ATOM 670 N N . ALA A 1 89 ? -10.012 5.792 9.188 1.00 97.31 89 ALA A N 1
ATOM 671 C CA . ALA A 1 89 ? -10.754 7.022 9.432 1.00 97.31 89 ALA A CA 1
ATOM 672 C C . ALA A 1 89 ? -10.324 8.144 8.479 1.00 97.31 89 ALA A C 1
ATOM 674 O O . ALA A 1 89 ? -11.161 8.941 8.058 1.00 97.31 89 ALA A O 1
ATOM 675 N N . GLU A 1 90 ? -9.041 8.189 8.120 1.00 97.81 90 GLU A N 1
ATOM 676 C CA . GLU A 1 90 ? -8.469 9.178 7.209 1.00 97.81 90 GLU A CA 1
ATOM 677 C C . GLU A 1 90 ? -7.477 8.507 6.258 1.00 97.81 90 GLU A C 1
ATOM 679 O O . GLU A 1 90 ? -6.728 7.619 6.661 1.00 97.81 90 GLU A O 1
ATOM 684 N N . GLN A 1 91 ? -7.466 8.948 5.000 1.00 97.31 91 GLN A N 1
ATOM 685 C CA . GLN A 1 91 ? -6.493 8.517 4.005 1.00 97.31 91 GLN A CA 1
ATOM 686 C C . GLN A 1 91 ? -5.787 9.738 3.416 1.00 97.31 91 GLN A C 1
ATOM 688 O O . GLN A 1 91 ? -6.434 10.636 2.871 1.00 97.31 91 GLN A O 1
ATOM 693 N N . ILE A 1 92 ? -4.458 9.754 3.494 1.00 97.75 92 ILE A N 1
ATOM 694 C CA . ILE A 1 92 ? -3.622 10.708 2.759 1.00 97.75 92 ILE A CA 1
ATOM 695 C C . ILE A 1 92 ? -3.179 10.012 1.478 1.00 97.75 92 ILE A C 1
ATOM 697 O O . ILE A 1 92 ? -2.416 9.057 1.543 1.00 97.75 92 ILE A O 1
ATOM 701 N N . HIS A 1 93 ? -3.645 10.482 0.328 1.00 95.56 93 HIS A N 1
ATOM 702 C CA . HIS A 1 93 ? -3.401 9.854 -0.974 1.00 95.56 93 HIS A CA 1
ATOM 703 C C . HIS A 1 93 ? -2.608 10.777 -1.911 1.00 95.56 93 HIS A C 1
ATOM 705 O O . HIS A 1 93 ? -2.320 11.931 -1.577 1.00 95.56 93 HIS A O 1
ATOM 711 N N . SER A 1 94 ? -2.277 10.292 -3.110 1.00 93.31 94 SER A N 1
ATOM 712 C CA . SER A 1 94 ? -1.635 11.089 -4.167 1.00 93.31 94 SER A CA 1
ATOM 713 C C . SER A 1 94 ? -0.248 11.612 -3.836 1.00 93.31 94 SER A C 1
ATOM 715 O O . SER A 1 94 ? 0.194 12.642 -4.351 1.00 93.31 94 SER A O 1
ATOM 717 N N . ILE A 1 95 ? 0.483 10.843 -3.029 1.00 97.94 95 ILE A N 1
ATOM 718 C CA . ILE A 1 95 ? 1.907 11.052 -2.802 1.00 97.94 95 ILE A CA 1
ATOM 719 C C . ILE A 1 95 ? 2.662 10.412 -3.972 1.00 97.94 95 ILE A C 1
ATOM 721 O O . ILE A 1 95 ? 2.866 9.201 -4.012 1.00 97.94 95 ILE A O 1
ATOM 725 N N . ALA A 1 96 ? 3.066 11.227 -4.945 1.00 97.56 96 ALA A N 1
ATOM 726 C CA . ALA A 1 96 ? 3.837 10.752 -6.090 1.00 97.56 96 ALA A CA 1
ATOM 727 C C . ALA A 1 96 ? 5.219 10.234 -5.662 1.00 97.56 96 ALA A C 1
ATOM 729 O O . ALA A 1 96 ? 5.919 10.865 -4.864 1.00 97.56 96 ALA A O 1
ATOM 730 N N . THR A 1 97 ? 5.644 9.112 -6.239 1.00 97.88 97 THR A N 1
ATOM 731 C CA . THR A 1 97 ? 7.006 8.600 -6.052 1.00 97.88 97 THR A CA 1
ATOM 732 C C . THR A 1 97 ? 8.009 9.344 -6.947 1.00 97.88 97 THR A C 1
ATOM 734 O O . THR A 1 97 ? 7.621 9.968 -7.945 1.00 97.88 97 THR A O 1
ATOM 737 N N . PRO A 1 98 ? 9.318 9.317 -6.623 1.00 97.75 98 PRO A N 1
ATOM 738 C CA . PRO A 1 98 ? 10.339 9.939 -7.461 1.00 97.75 98 PRO A CA 1
ATOM 739 C C . PRO A 1 98 ? 10.273 9.451 -8.911 1.00 97.75 98 PRO A C 1
ATOM 741 O O . PRO A 1 98 ? 10.215 8.252 -9.177 1.00 97.75 98 PRO A O 1
ATOM 744 N N . GLY A 1 99 ? 10.298 10.393 -9.854 1.00 97.25 99 GLY A N 1
ATOM 745 C CA . GLY A 1 99 ? 10.174 10.083 -11.279 1.00 97.25 99 GLY A CA 1
ATOM 746 C C . GLY A 1 99 ? 8.766 9.676 -11.721 1.00 97.25 99 GLY A C 1
ATOM 747 O O . GLY A 1 99 ? 8.633 9.159 -12.823 1.00 97.25 99 GLY A O 1
ATOM 748 N N . HIS A 1 100 ? 7.735 9.908 -10.898 1.00 95.94 100 HIS A N 1
ATOM 749 C CA . HIS A 1 100 ? 6.333 9.592 -11.205 1.00 95.94 100 HIS A CA 1
ATOM 750 C C . HIS A 1 100 ? 6.083 8.112 -11.526 1.00 95.94 100 HIS A C 1
ATOM 752 O O . HIS A 1 100 ? 5.194 7.787 -12.306 1.00 95.94 100 HIS A O 1
ATOM 758 N N . LYS A 1 101 ? 6.861 7.213 -10.916 1.00 97.56 101 LYS A N 1
ATOM 759 C CA . LYS A 1 101 ? 6.750 5.766 -11.146 1.00 97.56 101 LYS A CA 1
ATOM 760 C C . LYS A 1 101 ? 5.470 5.153 -10.584 1.00 97.56 101 LYS A C 1
ATOM 762 O O . LYS A 1 101 ? 5.091 4.069 -10.986 1.00 97.56 101 LYS A O 1
ATOM 767 N N . GLY A 1 102 ? 4.838 5.828 -9.633 1.00 97.50 102 GLY A N 1
ATOM 768 C CA . GLY A 1 102 ? 3.645 5.355 -8.952 1.00 97.50 102 GLY A CA 1
ATOM 769 C C . GLY A 1 102 ? 3.166 6.342 -7.898 1.00 97.50 102 GLY A C 1
ATOM 770 O O . GLY A 1 102 ? 3.6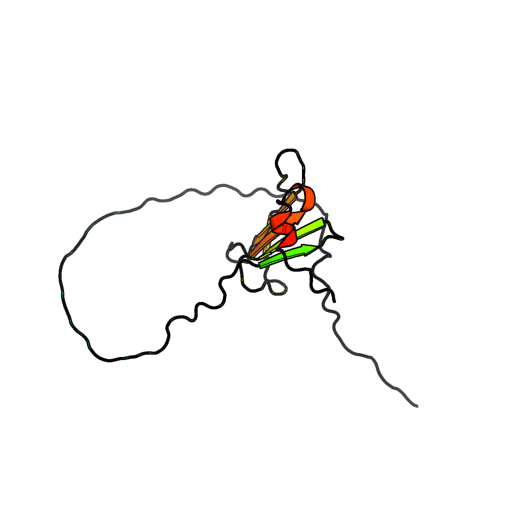41 7.482 -7.816 1.00 97.50 102 GLY A O 1
ATOM 771 N N . GLU A 1 103 ? 2.239 5.881 -7.071 1.00 98.19 103 GLU A N 1
ATOM 772 C CA . GLU A 1 103 ? 1.559 6.683 -6.057 1.00 98.19 103 GLU A CA 1
ATOM 773 C C . GLU A 1 103 ? 1.520 5.931 -4.728 1.00 98.19 103 GLU A C 1
ATOM 775 O O . GLU A 1 103 ? 1.386 4.708 -4.701 1.00 98.19 103 GLU A O 1
ATOM 780 N N . ILE A 1 104 ? 1.653 6.668 -3.628 1.00 98.31 104 ILE A N 1
ATOM 781 C CA . ILE A 1 104 ? 1.525 6.146 -2.271 1.00 98.31 104 ILE A CA 1
ATOM 782 C C . ILE A 1 104 ? 0.303 6.772 -1.597 1.00 98.31 104 ILE A C 1
ATOM 784 O O . ILE A 1 104 ? 0.112 7.993 -1.644 1.00 98.31 104 ILE A O 1
ATOM 788 N N . SER A 1 105 ? -0.466 5.927 -0.912 1.00 98.44 105 SER A N 1
ATOM 789 C CA . SER A 1 105 ? -1.518 6.325 0.021 1.00 98.44 105 SER A CA 1
ATOM 790 C C . SER A 1 105 ? -1.221 5.796 1.426 1.00 98.44 105 SER A C 1
ATOM 792 O O . SER A 1 105 ? -0.659 4.714 1.595 1.00 98.44 105 SER A O 1
ATOM 794 N N . LEU A 1 106 ? -1.580 6.573 2.446 1.00 98.44 106 LEU A N 1
ATOM 795 C CA . LEU A 1 106 ? -1.384 6.278 3.864 1.00 98.44 106 LEU A CA 1
ATOM 796 C C . LEU A 1 106 ? -2.739 6.241 4.567 1.00 98.44 106 LEU A C 1
ATOM 798 O O . LEU A 1 106 ? -3.473 7.230 4.529 1.00 98.44 106 LEU A O 1
ATOM 802 N N . ASP A 1 107 ? -3.025 5.142 5.256 1.00 97.75 107 ASP A N 1
ATOM 803 C CA . ASP A 1 107 ? -4.297 4.923 5.942 1.00 97.75 107 ASP A CA 1
ATOM 804 C C . ASP A 1 107 ? -4.130 5.102 7.454 1.00 97.75 107 ASP A C 1
ATOM 806 O O . ASP A 1 107 ? -3.323 4.411 8.083 1.00 97.75 107 ASP A O 1
ATOM 810 N N . PHE A 1 108 ? -4.917 5.992 8.056 1.00 98.19 108 PHE A N 1
ATOM 811 C CA . PHE A 1 108 ? -4.870 6.324 9.480 1.00 98.19 108 PHE A CA 1
ATOM 812 C C . PHE A 1 108 ? -6.167 5.962 10.204 1.00 98.19 108 PHE A C 1
ATOM 814 O O . PHE A 1 108 ? -7.262 6.043 9.642 1.00 98.19 108 PHE A O 1
ATOM 821 N N . ASP A 1 109 ? -6.044 5.598 11.479 1.00 97.25 109 ASP A N 1
ATOM 822 C CA . ASP A 1 109 ? -7.181 5.448 12.385 1.00 97.25 109 ASP A CA 1
ATOM 823 C C . ASP A 1 109 ? -7.684 6.803 12.918 1.00 97.25 109 ASP A C 1
ATOM 825 O O . ASP A 1 109 ? -7.111 7.865 12.665 1.00 97.25 109 ASP A O 1
ATOM 829 N N . SER A 1 110 ? -8.762 6.780 13.708 1.00 97.50 110 SER A N 1
ATOM 830 C CA . SER A 1 110 ? -9.344 7.993 14.303 1.00 97.50 110 SER A CA 1
ATOM 831 C C . SER A 1 110 ? -8.446 8.686 15.336 1.00 97.50 110 SER A C 1
ATOM 833 O O . SER A 1 110 ? -8.752 9.798 15.759 1.00 97.50 110 SER A O 1
ATOM 835 N N . ASN A 1 111 ? -7.373 8.028 15.778 1.00 97.31 111 ASN A N 1
ATOM 836 C CA . ASN A 1 111 ? -6.382 8.570 16.703 1.00 97.31 111 ASN A CA 1
ATOM 837 C C . ASN A 1 111 ? -5.150 9.126 15.965 1.00 97.31 111 ASN A C 1
ATOM 839 O O . ASN A 1 111 ? -4.211 9.586 16.619 1.00 97.31 111 ASN A O 1
ATOM 843 N N . GLY A 1 112 ? -5.128 9.078 14.628 1.00 97.12 112 GLY A N 1
ATOM 844 C CA . GLY A 1 112 ? -3.987 9.485 13.810 1.00 97.12 112 GLY A CA 1
ATOM 845 C C . GLY A 1 112 ? -2.844 8.465 13.791 1.00 97.12 112 GLY A C 1
ATOM 846 O O . GLY A 1 112 ? -1.703 8.829 13.508 1.00 97.12 112 GLY A O 1
ATOM 847 N N . GLN A 1 113 ? -3.109 7.198 14.114 1.00 97.38 113 GLN A N 1
ATOM 848 C CA . GLN A 1 113 ? -2.137 6.109 14.027 1.00 97.38 113 GLN A CA 1
ATOM 849 C C . GLN A 1 113 ? -2.172 5.471 12.638 1.00 97.38 113 GLN A C 1
ATOM 851 O O . GLN A 1 113 ? -3.243 5.181 12.112 1.00 97.38 113 GLN A O 1
ATOM 856 N N . LEU A 1 114 ? -0.996 5.236 12.050 1.00 97.44 114 LEU A N 1
ATOM 857 C CA . LEU A 1 114 ? -0.879 4.580 10.748 1.00 97.44 114 LEU A CA 1
ATOM 858 C C . LEU A 1 114 ? -1.302 3.109 10.858 1.00 97.44 114 LEU A C 1
ATOM 860 O O . LEU A 1 114 ? -0.768 2.365 11.682 1.00 97.44 114 LEU A O 1
ATOM 864 N N . LEU A 1 115 ? -2.227 2.697 9.999 1.00 97.19 115 LEU A N 1
ATOM 865 C CA . LEU A 1 115 ? -2.715 1.325 9.879 1.00 97.19 115 LEU A CA 1
ATOM 866 C C . LEU A 1 115 ? -2.049 0.593 8.713 1.00 97.19 115 LEU A C 1
ATOM 868 O O . LEU A 1 115 ? -1.689 -0.583 8.839 1.00 97.19 115 LEU A O 1
ATOM 872 N N . GLY A 1 116 ? -1.847 1.291 7.595 1.00 97.06 116 GLY A N 1
ATOM 873 C CA . GLY A 1 116 ? -1.251 0.707 6.404 1.00 97.06 116 GLY A CA 1
ATOM 874 C C . GLY A 1 116 ? -0.809 1.716 5.352 1.00 97.06 116 GLY A C 1
ATOM 875 O O . GLY A 1 116 ? -1.052 2.918 5.463 1.00 97.06 116 GLY A O 1
ATOM 876 N N . VAL A 1 117 ? -0.122 1.186 4.346 1.00 98.25 117 VAL A N 1
ATOM 877 C CA . VAL A 1 117 ? 0.358 1.902 3.164 1.00 98.25 117 VAL A CA 1
ATOM 878 C C . VAL A 1 117 ? -0.115 1.153 1.925 1.00 98.25 117 VAL A C 1
ATOM 880 O O . VAL A 1 117 ? 0.082 -0.060 1.831 1.00 98.25 117 VAL A O 1
ATOM 883 N N . GLU A 1 118 ? -0.698 1.870 0.974 1.00 98.00 118 GLU A N 1
ATOM 884 C CA . GLU A 1 118 ? -0.980 1.373 -0.373 1.00 98.00 118 GLU A CA 1
ATOM 885 C C . GLU A 1 118 ? 0.035 1.974 -1.346 1.00 98.00 118 GLU A C 1
ATOM 887 O O . GLU A 1 118 ? 0.321 3.172 -1.304 1.00 98.00 118 GLU A O 1
ATOM 892 N N . VAL A 1 119 ? 0.590 1.130 -2.211 1.00 98.50 119 VAL A N 1
ATOM 893 C CA . VAL A 1 119 ? 1.511 1.515 -3.280 1.00 98.50 119 VAL A CA 1
ATOM 894 C C . VAL A 1 119 ? 0.889 1.105 -4.607 1.00 98.50 119 VAL A C 1
ATOM 896 O O . VAL A 1 119 ? 0.724 -0.087 -4.856 1.00 98.50 119 VAL A O 1
ATOM 899 N N . LEU A 1 120 ? 0.569 2.081 -5.453 1.00 98.19 120 LEU A N 1
ATOM 900 C CA . LEU A 1 120 ? 0.105 1.868 -6.824 1.00 98.19 120 LEU A CA 1
ATOM 901 C C . LEU A 1 120 ? 1.288 1.878 -7.792 1.00 98.19 120 LEU A C 1
ATOM 903 O O . LEU A 1 120 ? 2.244 2.631 -7.586 1.00 98.19 120 LEU A O 1
ATOM 907 N N . GLN A 1 121 ? 1.183 1.087 -8.864 1.00 98.25 121 GLN A N 1
ATOM 908 C CA . GLN A 1 121 ? 2.300 0.778 -9.767 1.00 98.25 121 GLN A CA 1
ATOM 909 C C . GLN A 1 121 ? 3.458 0.122 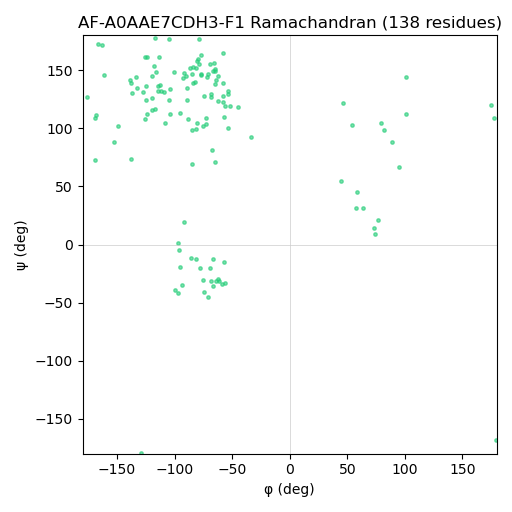-9.001 1.00 98.25 121 GLN A C 1
ATOM 911 O O . GLN A 1 121 ? 4.624 0.518 -9.082 1.00 98.25 121 GLN A O 1
ATOM 916 N N . ALA A 1 122 ? 3.111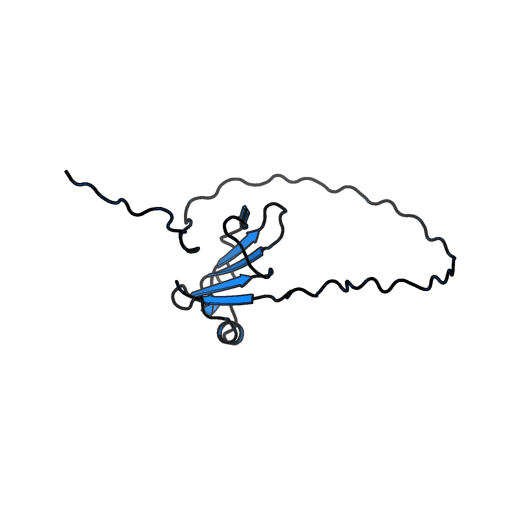 -0.843 -8.146 1.00 98.19 122 ALA A N 1
ATOM 917 C CA . ALA A 1 122 ? 4.044 -1.417 -7.188 1.00 98.19 122 ALA A CA 1
ATOM 918 C C . ALA A 1 122 ? 5.225 -2.125 -7.866 1.00 98.19 122 ALA A C 1
ATOM 920 O O . ALA A 1 122 ? 6.318 -2.100 -7.302 1.00 98.19 122 ALA A O 1
ATOM 921 N N . GLY A 1 123 ? 5.038 -2.679 -9.071 1.00 98.31 123 GLY A N 1
ATOM 922 C CA . GLY A 1 123 ? 6.105 -3.261 -9.891 1.00 98.31 123 GLY A CA 1
ATOM 923 C C . GLY A 1 123 ? 7.257 -2.303 -10.208 1.00 98.31 123 GLY A C 1
ATOM 924 O O . GLY A 1 123 ? 8.409 -2.732 -10.267 1.00 98.31 123 GLY A O 1
ATOM 925 N N . ASP A 1 124 ? 6.964 -1.008 -10.349 1.00 98.25 124 ASP A N 1
ATOM 926 C CA . ASP A 1 124 ? 7.957 0.025 -10.666 1.00 98.25 124 ASP A CA 1
ATOM 927 C C . ASP A 1 124 ? 8.498 0.748 -9.423 1.00 98.25 124 ASP A C 1
ATOM 929 O O . ASP A 1 124 ? 9.557 1.393 -9.471 1.00 98.25 124 ASP A O 1
ATOM 933 N N . VAL A 1 125 ? 7.772 0.664 -8.304 1.00 98.44 125 VAL A N 1
ATOM 934 C CA . VAL A 1 125 ? 8.092 1.362 -7.051 1.00 98.44 125 VAL A CA 1
ATOM 935 C C . VAL A 1 125 ? 8.842 0.470 -6.062 1.00 98.44 125 VAL A C 1
ATOM 937 O O . VAL A 1 125 ? 9.775 0.940 -5.406 1.00 98.44 125 VAL A O 1
ATOM 940 N N . LEU A 1 126 ? 8.442 -0.794 -5.921 1.00 98.06 126 LEU A N 1
ATOM 941 C CA . LEU A 1 126 ? 9.014 -1.730 -4.956 1.00 98.06 126 LEU A CA 1
ATOM 942 C C . LEU A 1 126 ? 10.006 -2.675 -5.630 1.00 98.06 126 LEU A C 1
ATOM 944 O O . LEU A 1 126 ? 9.859 -3.054 -6.788 1.00 98.06 126 LEU A O 1
ATOM 948 N N . ALA A 1 127 ? 11.026 -3.082 -4.877 1.00 98.31 127 ALA A N 1
ATOM 949 C CA . ALA A 1 127 ? 11.997 -4.047 -5.366 1.00 98.31 127 ALA A CA 1
ATOM 950 C C . ALA A 1 127 ? 11.321 -5.405 -5.628 1.00 98.31 127 ALA A C 1
ATOM 952 O O . ALA A 1 127 ? 10.448 -5.835 -4.865 1.00 98.31 127 ALA A O 1
ATOM 953 N N . ALA A 1 128 ? 11.728 -6.094 -6.694 1.00 98.06 128 ALA A N 1
ATOM 954 C CA . ALA A 1 128 ? 11.087 -7.333 -7.132 1.00 98.06 128 ALA A CA 1
ATOM 955 C C . ALA A 1 128 ?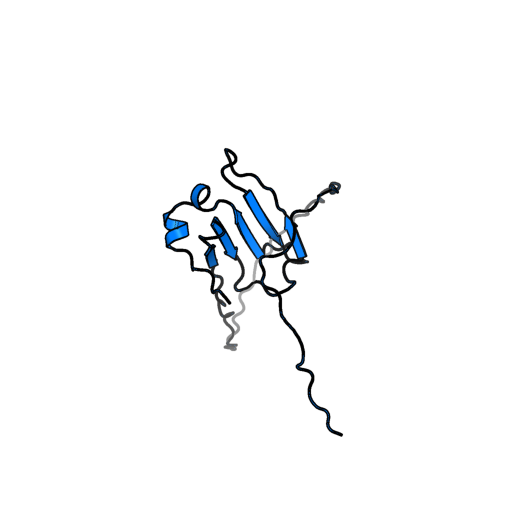 11.111 -8.423 -6.045 1.00 98.06 128 ALA A C 1
ATOM 957 O O . ALA A 1 128 ? 10.154 -9.181 -5.905 1.00 98.06 128 ALA A O 1
ATOM 958 N N . GLU A 1 129 ? 12.164 -8.471 -5.229 1.00 98.19 129 GLU A N 1
ATOM 959 C CA . GLU A 1 129 ? 12.287 -9.378 -4.089 1.00 98.19 129 GLU A CA 1
ATOM 960 C C . GLU A 1 129 ? 11.237 -9.123 -2.997 1.00 98.19 129 GLU A C 1
ATOM 962 O O . GLU A 1 129 ? 10.789 -10.068 -2.348 1.00 98.19 129 GLU A O 1
ATOM 967 N N . VAL A 1 130 ? 10.792 -7.873 -2.823 1.00 97.81 130 VAL A N 1
ATOM 968 C CA . VAL A 1 130 ? 9.717 -7.525 -1.881 1.00 97.81 130 VAL A CA 1
ATOM 969 C C . VAL A 1 130 ? 8.387 -8.050 -2.404 1.00 97.81 130 VAL A C 1
ATOM 971 O O . VAL A 1 130 ? 7.637 -8.672 -1.655 1.00 97.81 130 VAL A O 1
ATOM 974 N N . LEU A 1 131 ? 8.113 -7.854 -3.697 1.00 97.94 131 LEU A N 1
ATOM 975 C CA . LEU A 1 131 ? 6.891 -8.347 -4.336 1.00 97.94 131 LEU A CA 1
ATOM 976 C C . LEU A 1 131 ? 6.850 -9.878 -4.386 1.00 97.94 131 LEU A C 1
ATOM 978 O O . LEU A 1 131 ? 5.790 -10.471 -4.201 1.00 97.94 131 LEU A O 1
ATOM 982 N N . ALA A 1 132 ? 8.000 -10.525 -4.584 1.00 97.25 132 ALA A N 1
ATOM 983 C CA . ALA A 1 132 ? 8.120 -11.980 -4.580 1.00 97.25 132 ALA A CA 1
ATOM 984 C C . ALA A 1 132 ? 7.890 -12.598 -3.190 1.00 97.25 132 ALA A C 1
ATOM 986 O O . ALA A 1 132 ? 7.393 -13.719 -3.096 1.00 97.25 132 ALA A O 1
ATOM 987 N N . ALA A 1 133 ? 8.242 -11.880 -2.118 1.00 96.69 133 ALA A N 1
ATOM 988 C CA . ALA A 1 133 ? 8.009 -12.306 -0.738 1.00 96.69 133 ALA A CA 1
ATOM 989 C C . ALA A 1 133 ? 6.609 -11.942 -0.209 1.00 96.69 133 ALA A C 1
ATOM 991 O O . ALA A 1 133 ? 6.224 -12.405 0.867 1.00 96.69 133 ALA A O 1
ATOM 992 N N . ALA A 1 134 ? 5.861 -11.101 -0.928 1.00 97.00 134 ALA A N 1
ATOM 993 C CA . ALA A 1 134 ? 4.537 -10.659 -0.520 1.00 97.00 134 ALA A CA 1
ATOM 994 C C . ALA A 1 134 ? 3.501 -11.785 -0.632 1.00 97.00 134 ALA A C 1
ATOM 996 O O . ALA A 1 134 ? 3.529 -12.622 -1.536 1.00 97.00 134 ALA A O 1
ATOM 997 N N . GLU A 1 135 ? 2.528 -11.771 0.277 1.00 96.19 135 GLU A N 1
ATOM 998 C CA . GLU A 1 135 ? 1.369 -12.649 0.171 1.00 96.19 135 GLU A CA 1
ATOM 999 C C . GLU A 1 135 ? 0.522 -12.257 -1.048 1.00 96.19 135 GLU A C 1
ATOM 1001 O O . GLU A 1 135 ? 0.430 -11.086 -1.422 1.00 96.19 135 GLU A O 1
ATOM 1006 N N . ARG A 1 136 ? -0.155 -13.229 -1.659 1.00 93.31 136 ARG A N 1
ATOM 1007 C CA . ARG A 1 136 ? -1.199 -12.925 -2.641 1.00 93.31 136 ARG A CA 1
ATOM 1008 C C . ARG A 1 136 ? -2.475 -12.483 -1.919 1.00 93.31 136 ARG A C 1
ATOM 1010 O O . ARG A 1 136 ? -2.751 -13.003 -0.833 1.00 93.31 136 ARG A O 1
ATOM 1017 N N . PRO A 1 137 ? -3.270 -11.566 -2.499 1.00 83.44 137 PRO A N 1
ATOM 1018 C CA . PRO A 1 137 ? -4.591 -11.265 -1.982 1.00 83.44 137 PRO A CA 1
ATOM 1019 C C . PRO A 1 137 ? -5.373 -12.567 -1.872 1.00 83.44 137 PRO A C 1
ATOM 1021 O O . PRO A 1 137 ? -5.432 -13.358 -2.814 1.00 83.44 137 PRO A O 1
ATOM 1024 N N . THR A 1 138 ? -5.961 -12.805 -0.706 1.00 71.69 138 THR A N 1
ATOM 1025 C CA . THR A 1 138 ? -7.004 -13.820 -0.613 1.00 71.69 138 THR A CA 1
ATOM 1026 C C . THR A 1 138 ? -8.213 -13.212 -1.306 1.00 71.69 138 THR A C 1
ATOM 1028 O O . THR A 1 138 ? -8.818 -12.270 -0.797 1.00 71.69 138 THR A O 1
ATOM 1031 N N . GLY A 1 139 ? -8.472 -13.664 -2.535 1.00 57.88 139 GLY A N 1
ATOM 1032 C CA . GLY A 1 139 ? -9.682 -13.295 -3.262 1.00 57.88 139 GLY A CA 1
ATOM 1033 C C . GLY A 1 139 ? -10.939 -13.686 -2.469 1.00 57.88 139 GLY A C 1
ATOM 1034 O O . GLY A 1 139 ? -10.837 -14.449 -1.502 1.00 57.88 139 GLY A O 1
ATOM 1035 N N . PRO A 1 140 ? -12.115 -13.151 -2.835 1.00 44.94 140 PRO A N 1
ATOM 1036 C CA . PRO A 1 140 ? -13.380 -13.686 -2.339 1.00 44.94 140 PRO A CA 1
ATOM 1037 C C . PRO A 1 140 ? -13.563 -15.169 -2.694 1.00 44.94 140 PRO A C 1
ATOM 1039 O O . PRO A 1 140 ? -13.053 -15.602 -3.753 1.00 44.94 140 PRO A O 1
#

Organism: NCBI:txid1874630

Mean predicted aligned error: 16.98 Å

InterPro domains:
  IPR019270 Putative hypoxanthine phosphoribosyltransferase [PF10049] (65-122)